Protein AF-A0A511QL26-F1 (afdb_monomer)

Solvent-accessible surface area (backbone atoms only — not comparable to full-atom values): 5490 Å² total; per-residue (Å²): 133,87,79,71,81,74,83,78,81,47,89,89,46,60,77,89,62,32,61,61,54,51,50,50,47,47,50,51,52,50,52,53,38,52,50,56,46,59,78,50,45,66,56,73,47,93,82,37,98,62,53,73,68,51,36,50,47,47,51,54,45,50,48,56,50,68,43,48,79,75,78,42,96,47,71,82,72,58,77,79,78,78,80,73,82,130

Organism: NCBI:txid1219064

pLDDT: mean 86.64, std 16.09, range [31.89, 97.94]

InterPro domains:
  IPR031893 Phage tail assembly chaperone-like domain [PF16778] (28-84)

Foldseek 3Di:
DQPQDDDLPCVPPPPVCSVVSQVVLVVVLVVVLVVVCVVCVLLCDPPRPDDPVLSVLSVVLNVLSVCQVVVDPGSRVGGHDDDDDD

Radius of gyration: 15.7 Å; Cα contacts (8 Å, |Δi|>4): 58; chains: 1; bounding box: 38×18×45 Å

Sequence (86 aa):
MKKVIQSFYYDAVPAQDRDELINEAWLHIRNVRDHLIQMTDFTQMNDAPITREKKLAFASYRQALRDLPQNFTNPNDVVWPEKPTS

Mean predicted aligned error: 5.83 Å

Secondary structure (DSSP, 8-state):
----S-----TTS-HHHHHHHHHHHHHHHHHHHHHHHHHTGGGGSTT-SS-HHHHHHHHHHHHHHHHHHHH-SSGGG--PPPPPP-

Structure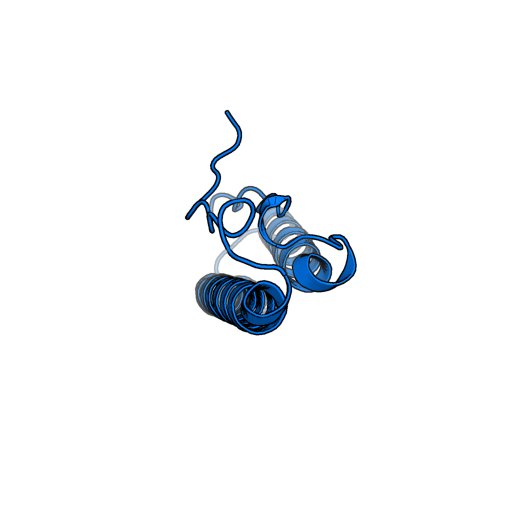 (mmCIF, N/CA/C/O backbone):
data_AF-A0A511QL26-F1
#
_entry.id   AF-A0A511QL26-F1
#
loop_
_atom_site.group_PDB
_atom_site.id
_atom_site.type_symbol
_atom_site.label_atom_id
_atom_site.label_alt_id
_atom_site.label_comp_id
_atom_site.label_asym_id
_atom_site.label_entity_id
_atom_site.label_seq_id
_atom_site.pdbx_PDB_ins_code
_atom_site.Cartn_x
_atom_site.Cartn_y
_atom_site.Cartn_z
_atom_site.occupancy
_atom_site.B_iso_or_equiv
_atom_site.auth_seq_id
_atom_site.auth_comp_id
_atom_site.auth_asym_id
_atom_site.auth_atom_id
_atom_site.pdbx_PDB_model_num
ATOM 1 N N . MET A 1 1 ? -9.331 7.137 -13.690 1.00 31.89 1 MET A N 1
ATOM 2 C CA . MET A 1 1 ? -7.995 7.637 -14.089 1.00 31.89 1 MET A CA 1
ATOM 3 C C . MET A 1 1 ? -6.948 6.850 -13.321 1.00 31.89 1 MET A C 1
ATOM 5 O O . MET A 1 1 ? -7.007 6.856 -12.098 1.00 31.89 1 MET A O 1
ATOM 9 N N . LYS A 1 2 ? -6.044 6.135 -14.002 1.00 32.88 2 LYS A N 1
ATOM 10 C CA . LYS A 1 2 ? -4.916 5.461 -13.341 1.00 32.88 2 LYS A CA 1
ATOM 11 C C . LYS A 1 2 ? -3.942 6.547 -12.866 1.00 32.88 2 LYS A C 1
ATOM 13 O O . LYS A 1 2 ? -3.334 7.213 -13.696 1.00 32.88 2 LYS A O 1
ATOM 18 N N . LYS A 1 3 ? -3.854 6.788 -11.556 1.00 32.41 3 LYS A N 1
ATOM 19 C CA . LYS A 1 3 ? -2.823 7.661 -10.977 1.00 32.41 3 LYS A CA 1
ATOM 20 C C . LYS A 1 3 ? -1.505 6.884 -10.991 1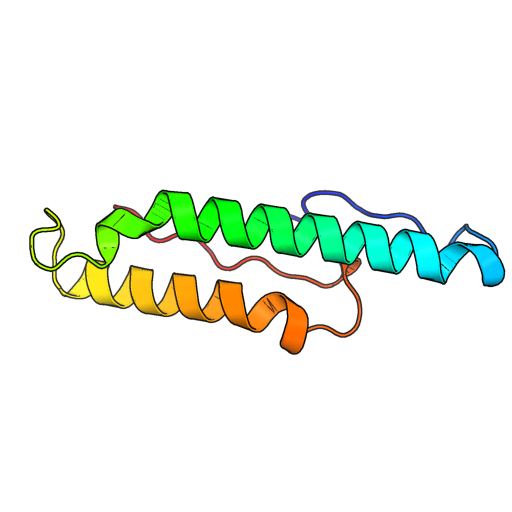.00 32.41 3 LYS A C 1
ATOM 22 O O . LYS A 1 3 ? -1.213 6.166 -10.042 1.00 32.41 3 LYS A O 1
ATOM 27 N N . VAL A 1 4 ? -0.753 6.983 -12.084 1.00 40.84 4 VAL A N 1
ATOM 28 C CA . VAL A 1 4 ? 0.637 6.513 -12.122 1.00 40.84 4 VAL A CA 1
ATOM 29 C C . VAL A 1 4 ? 1.472 7.611 -11.473 1.00 40.84 4 VAL A C 1
ATOM 31 O O . VAL A 1 4 ? 1.637 8.691 -12.035 1.00 40.84 4 VAL A O 1
ATOM 34 N N . ILE A 1 5 ? 1.901 7.378 -10.236 1.00 42.09 5 ILE A N 1
ATOM 35 C CA . ILE A 1 5 ? 2.848 8.255 -9.547 1.00 42.09 5 ILE A CA 1
ATOM 36 C C . ILE A 1 5 ? 4.228 7.843 -10.063 1.00 42.09 5 ILE A C 1
ATOM 38 O O . ILE A 1 5 ? 4.663 6.731 -9.792 1.00 42.09 5 ILE A O 1
ATOM 42 N N . GLN A 1 6 ? 4.854 8.734 -10.837 1.00 51.25 6 GLN A N 1
ATOM 43 C CA . GLN A 1 6 ? 6.162 8.585 -11.488 1.00 51.25 6 GLN A CA 1
ATOM 44 C C . GLN A 1 6 ? 6.231 7.524 -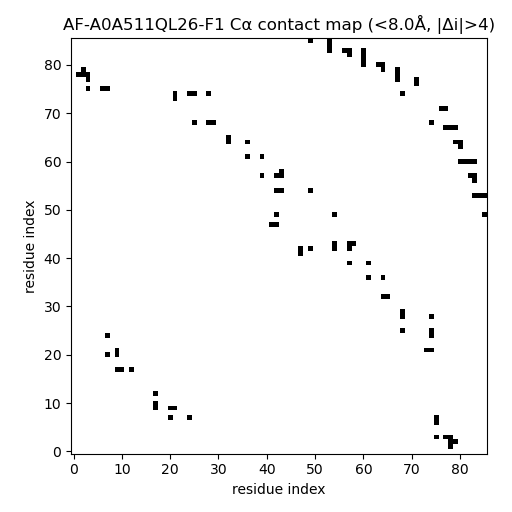12.608 1.00 51.25 6 GLN A C 1
ATOM 46 O O . GLN A 1 6 ? 6.345 6.329 -12.366 1.00 51.25 6 GLN A O 1
ATOM 51 N N . SER A 1 7 ? 6.224 7.972 -13.868 1.00 55.00 7 SER A N 1
ATOM 52 C CA . SER A 1 7 ? 6.581 7.129 -15.015 1.00 55.00 7 SER A CA 1
ATOM 53 C C . SER A 1 7 ? 8.101 6.969 -15.074 1.00 55.00 7 SER A C 1
ATOM 55 O O . SER A 1 7 ? 8.816 7.905 -15.447 1.00 55.00 7 SER A O 1
ATOM 57 N N . PHE A 1 8 ? 8.605 5.797 -14.712 1.00 64.75 8 PHE A N 1
ATOM 58 C CA . PHE A 1 8 ? 10.008 5.469 -14.907 1.00 64.75 8 PHE A CA 1
ATOM 59 C C . PHE A 1 8 ? 10.204 5.109 -16.390 1.00 64.75 8 PHE A C 1
ATOM 61 O O . PHE A 1 8 ? 9.845 4.022 -16.838 1.00 64.75 8 PHE A O 1
ATOM 68 N N . TYR A 1 9 ? 10.689 6.055 -17.197 1.00 62.25 9 TYR A N 1
ATOM 69 C CA . TYR A 1 9 ? 10.898 5.853 -18.637 1.00 62.25 9 TYR A CA 1
ATOM 70 C C . TYR A 1 9 ? 12.219 5.117 -18.903 1.00 62.25 9 TYR A C 1
ATOM 72 O O . TYR A 1 9 ? 13.227 5.745 -19.215 1.00 62.25 9 TYR A O 1
ATOM 80 N N . TYR A 1 10 ? 12.217 3.786 -18.802 1.00 68.19 10 TYR A N 1
ATOM 81 C CA . TYR A 1 10 ? 13.380 2.943 -19.131 1.00 68.19 10 TYR A CA 1
ATOM 82 C C . TYR A 1 10 ? 13.297 2.244 -20.499 1.00 68.19 10 TYR A C 1
ATOM 84 O O . TYR A 1 10 ? 14.294 1.692 -20.954 1.00 68.19 10 TYR A O 1
ATOM 92 N N . ASP A 1 11 ? 12.171 2.307 -21.217 1.00 68.62 11 ASP A N 1
ATOM 93 C CA . ASP A 1 11 ? 12.052 1.680 -22.549 1.00 68.62 11 ASP A CA 1
ATOM 94 C C . ASP A 1 11 ? 12.958 2.333 -23.610 1.00 68.62 11 ASP A C 1
ATOM 96 O O . ASP A 1 11 ? 13.354 1.684 -24.577 1.00 68.62 11 ASP A O 1
ATOM 100 N N . ALA A 1 12 ? 13.320 3.606 -23.407 1.00 71.62 12 ALA A N 1
ATOM 101 C CA . ALA A 1 12 ? 14.245 4.363 -24.255 1.00 71.62 12 ALA A CA 1
ATOM 102 C C . ALA A 1 12 ? 15.728 4.175 -23.870 1.00 71.62 12 ALA A C 1
ATOM 104 O O . ALA A 1 12 ? 16.608 4.736 -24.524 1.00 71.62 12 ALA A O 1
ATOM 105 N N . VAL A 1 13 ? 16.004 3.413 -22.807 1.00 73.94 13 VAL A N 1
ATOM 106 C CA . VAL A 1 13 ? 17.346 3.174 -22.265 1.00 73.94 13 VAL A CA 1
ATOM 107 C C . VAL A 1 13 ? 17.900 1.845 -22.811 1.00 73.94 13 VAL A C 1
ATOM 109 O O . VAL A 1 13 ? 17.146 0.869 -22.914 1.00 73.94 13 VAL A O 1
ATOM 112 N N . PRO A 1 14 ? 19.197 1.767 -23.183 1.00 79.25 14 PRO A N 1
ATOM 113 C CA . PRO A 1 14 ? 19.820 0.520 -23.621 1.00 79.25 14 PRO A CA 1
ATOM 114 C C . PRO A 1 14 ? 19.642 -0.614 -22.608 1.00 79.25 14 PRO A C 1
ATOM 116 O O . PRO A 1 14 ? 19.692 -0.399 -21.402 1.00 79.25 14 PRO A O 1
ATOM 119 N N . ALA A 1 15 ? 19.471 -1.846 -23.101 1.00 76.88 15 ALA A N 1
ATOM 120 C CA . ALA A 1 15 ? 19.111 -2.999 -22.273 1.00 76.88 15 ALA A CA 1
ATOM 121 C C . ALA A 1 15 ? 20.035 -3.231 -21.070 1.00 76.88 15 ALA A C 1
ATOM 123 O O . ALA A 1 15 ? 19.550 -3.595 -20.006 1.00 76.88 15 ALA A O 1
ATOM 124 N N . GLN A 1 16 ? 21.331 -2.978 -21.247 1.00 77.12 16 GLN A N 1
ATOM 125 C CA . GLN A 1 16 ? 22.356 -3.123 -20.214 1.00 77.12 16 GLN A CA 1
ATOM 126 C C . GLN A 1 16 ? 22.168 -2.194 -19.001 1.00 77.12 16 GLN A C 1
ATOM 128 O O . GLN A 1 16 ? 22.594 -2.550 -17.910 1.00 77.12 16 GLN A O 1
ATOM 133 N N . ASP A 1 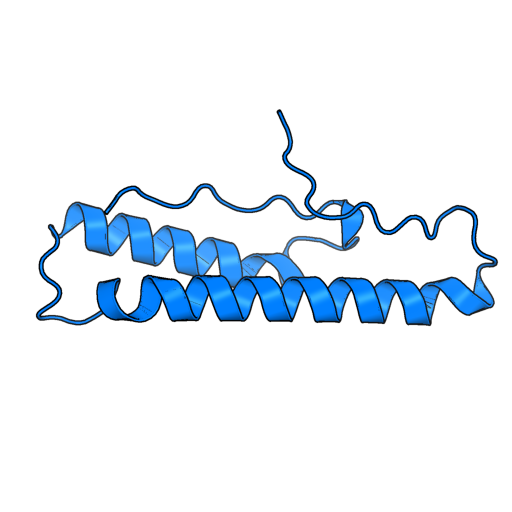17 ? 21.492 -1.054 -19.176 1.00 76.38 17 ASP A N 1
ATOM 134 C CA . ASP A 1 17 ? 21.291 -0.044 -18.130 1.00 76.38 17 ASP A CA 1
ATOM 135 C C . ASP A 1 17 ? 19.861 -0.113 -17.545 1.00 76.38 17 ASP A C 1
ATOM 137 O O . ASP A 1 17 ? 19.520 0.597 -16.599 1.00 76.38 17 ASP A O 1
ATOM 141 N N . ARG A 1 18 ? 18.989 -0.979 -18.092 1.00 84.06 18 ARG A N 1
ATOM 142 C CA . ARG A 1 18 ? 17.588 -1.103 -17.647 1.00 84.06 18 ARG A CA 1
ATOM 143 C C . ARG A 1 18 ? 17.450 -1.802 -16.302 1.00 84.06 18 ARG A C 1
ATOM 145 O O . ARG A 1 18 ? 16.560 -1.438 -15.540 1.00 84.06 18 ARG A O 1
ATOM 152 N N . ASP A 1 19 ? 18.308 -2.771 -16.001 1.00 86.62 19 ASP A N 1
ATOM 153 C CA . ASP A 1 19 ? 18.201 -3.557 -14.767 1.00 86.62 19 ASP A CA 1
ATOM 154 C C . ASP A 1 19 ? 18.394 -2.682 -13.519 1.00 86.62 19 ASP A C 1
ATOM 156 O O . ASP A 1 19 ? 17.654 -2.817 -12.542 1.00 86.62 19 ASP A O 1
ATOM 160 N N . GLU A 1 20 ? 19.338 -1.738 -13.561 1.00 85.56 20 GLU A N 1
ATOM 161 C CA . GLU A 1 20 ? 19.561 -0.777 -12.475 1.00 85.56 20 GLU A CA 1
ATOM 162 C C . GLU A 1 20 ? 18.345 0.138 -12.284 1.00 85.56 20 GLU A C 1
ATOM 164 O O . GLU A 1 20 ? 17.823 0.247 -11.174 1.00 85.56 20 GLU A O 1
ATOM 169 N N . LEU A 1 21 ? 17.797 0.684 -13.373 1.00 85.50 21 LEU A N 1
ATOM 170 C CA . LEU A 1 21 ? 16.596 1.526 -13.329 1.00 85.50 21 LEU A CA 1
ATOM 171 C C . LEU A 1 21 ? 15.355 0.773 -12.827 1.00 85.50 21 LEU A C 1
ATOM 173 O O . LEU A 1 21 ? 14.546 1.326 -12.080 1.00 85.50 21 LEU A O 1
ATOM 177 N N . ILE A 1 22 ? 15.195 -0.496 -13.210 1.00 88.44 22 ILE A N 1
ATOM 178 C CA . ILE A 1 22 ? 14.114 -1.358 -12.716 1.00 88.44 22 ILE A CA 1
ATOM 179 C C . ILE A 1 22 ? 14.274 -1.583 -11.208 1.00 88.44 22 ILE A C 1
ATOM 181 O O . ILE A 1 22 ? 13.295 -1.495 -10.461 1.00 88.44 22 ILE A O 1
ATOM 185 N N . ASN A 1 23 ? 15.499 -1.828 -10.738 1.00 90.00 23 ASN A N 1
ATOM 186 C CA . ASN A 1 23 ? 15.786 -1.986 -9.314 1.00 90.00 23 ASN A CA 1
ATOM 187 C C . ASN A 1 23 ? 15.497 -0.703 -8.522 1.00 90.00 23 ASN A C 1
ATOM 189 O O . ASN A 1 23 ? 14.881 -0.775 -7.454 1.00 90.00 23 ASN A O 1
ATOM 193 N N . GLU A 1 24 ? 15.870 0.466 -9.047 1.00 89.94 24 GLU A N 1
ATOM 194 C CA . GLU A 1 24 ? 15.549 1.769 -8.454 1.00 89.94 24 GLU A CA 1
ATOM 195 C C . GLU A 1 24 ? 14.040 2.026 -8.393 1.00 89.94 24 GLU A C 1
ATOM 197 O O . GLU A 1 24 ? 13.520 2.446 -7.354 1.00 89.94 24 GLU A O 1
ATOM 202 N N . ALA A 1 25 ? 13.307 1.708 -9.461 1.00 90.81 25 ALA A N 1
ATOM 203 C CA . ALA A 1 25 ? 11.853 1.827 -9.484 1.00 90.81 25 ALA A CA 1
ATOM 204 C C . ALA A 1 25 ? 11.201 0.929 -8.417 1.00 90.81 25 ALA A C 1
ATOM 206 O O . ALA A 1 25 ? 10.329 1.369 -7.661 1.00 90.81 25 ALA A O 1
ATOM 207 N N . TRP A 1 26 ? 11.677 -0.311 -8.265 1.00 93.19 26 TRP A N 1
ATOM 208 C CA . TRP A 1 26 ? 11.215 -1.205 -7.203 1.00 93.19 26 TRP A CA 1
ATOM 209 C C . TRP A 1 26 ? 11.593 -0.738 -5.797 1.00 93.19 26 TRP A C 1
ATOM 211 O O . TRP A 1 26 ? 10.829 -0.948 -4.849 1.00 93.19 26 TRP A O 1
ATOM 221 N N . LEU A 1 27 ? 12.764 -0.124 -5.621 1.00 93.44 27 LEU A N 1
ATOM 222 C CA . LEU A 1 27 ? 13.145 0.514 -4.359 1.00 93.44 27 LEU A CA 1
ATOM 223 C C . LEU A 1 27 ? 12.182 1.656 -4.023 1.00 93.44 27 LEU A C 1
ATOM 225 O O . LEU A 1 27 ? 11.668 1.709 -2.906 1.00 93.44 27 LEU A O 1
ATOM 229 N N . HIS A 1 28 ? 11.865 2.512 -4.996 1.00 92.19 28 HIS A N 1
ATOM 230 C CA . HIS A 1 28 ? 10.908 3.598 -4.811 1.00 92.19 28 HIS A CA 1
ATOM 231 C C . HIS A 1 28 ? 9.522 3.082 -4.401 1.00 92.19 28 HIS A C 1
ATOM 233 O O . HIS A 1 28 ? 8.957 3.550 -3.412 1.00 92.19 28 HIS A O 1
ATOM 239 N N . ILE A 1 29 ? 8.996 2.068 -5.094 1.00 94.06 29 ILE A N 1
ATOM 240 C CA . ILE A 1 29 ? 7.691 1.468 -4.773 1.00 94.06 29 ILE A CA 1
ATOM 241 C C . ILE A 1 29 ? 7.680 0.895 -3.353 1.00 94.06 29 ILE A C 1
ATOM 243 O O . ILE A 1 29 ? 6.726 1.116 -2.607 1.00 94.06 29 ILE A O 1
ATOM 247 N N . ARG A 1 30 ? 8.746 0.206 -2.930 1.00 96.00 30 ARG A N 1
ATOM 248 C CA . ARG A 1 30 ? 8.855 -0.300 -1.552 1.00 96.00 30 ARG A CA 1
ATOM 249 C C . ARG A 1 30 ? 8.869 0.830 -0.522 1.00 96.00 30 ARG A C 1
ATOM 251 O O . ARG A 1 30 ? 8.154 0.729 0.471 1.00 96.00 30 ARG A O 1
ATOM 258 N N . ASN A 1 31 ? 9.575 1.926 -0.790 1.00 95.88 31 ASN A N 1
ATOM 259 C CA . ASN A 1 31 ? 9.597 3.092 0.097 1.00 95.88 31 ASN A CA 1
ATOM 260 C C . ASN A 1 31 ? 8.212 3.743 0.232 1.00 95.88 31 ASN A C 1
ATOM 262 O O . ASN A 1 31 ? 7.777 4.054 1.341 1.00 95.88 31 ASN A O 1
ATOM 266 N N . VAL A 1 32 ? 7.485 3.911 -0.879 1.00 95.69 32 VAL A N 1
ATOM 267 C CA . VAL A 1 32 ? 6.115 4.453 -0.857 1.00 95.69 32 VAL A CA 1
ATOM 268 C C . VAL A 1 32 ? 5.172 3.514 -0.103 1.00 95.69 32 VAL A C 1
ATOM 270 O O . VAL A 1 32 ? 4.401 3.969 0.742 1.00 95.69 32 VAL A O 1
ATOM 273 N N . ARG A 1 33 ? 5.260 2.200 -0.343 1.00 96.88 33 ARG A N 1
ATOM 274 C CA . ARG A 1 33 ? 4.501 1.185 0.403 1.00 96.88 33 ARG A CA 1
ATOM 275 C C . ARG A 1 33 ? 4.745 1.317 1.904 1.00 96.88 33 ARG A C 1
ATOM 277 O O . ARG A 1 33 ? 3.783 1.373 2.669 1.00 96.88 33 ARG A O 1
ATOM 284 N N . ASP A 1 34 ? 6.005 1.377 2.318 1.00 97.69 34 ASP A N 1
ATOM 285 C CA . ASP A 1 34 ? 6.383 1.427 3.731 1.00 97.69 34 ASP A CA 1
ATOM 286 C C . ASP A 1 34 ? 5.884 2.716 4.391 1.00 97.69 34 ASP A C 1
ATOM 288 O O . ASP A 1 34 ? 5.314 2.666 5.483 1.00 97.69 34 ASP A O 1
ATOM 292 N N . HIS A 1 35 ? 5.966 3.847 3.686 1.00 97.38 35 HIS A N 1
ATOM 293 C CA . HIS A 1 35 ? 5.377 5.107 4.131 1.00 97.38 35 HIS A CA 1
ATOM 294 C C . HIS A 1 35 ? 3.852 5.011 4.312 1.00 97.38 35 HIS A C 1
ATOM 296 O O . HIS A 1 35 ? 3.322 5.400 5.351 1.00 97.38 35 HIS A O 1
ATOM 302 N N . LEU A 1 36 ? 3.119 4.450 3.344 1.00 96.81 36 LEU A N 1
ATOM 303 C CA . LEU A 1 36 ? 1.658 4.309 3.432 1.00 96.81 36 LEU A CA 1
ATOM 304 C C . LEU A 1 36 ? 1.220 3.356 4.557 1.00 96.81 36 LEU A C 1
ATOM 306 O O . LEU A 1 36 ? 0.214 3.608 5.230 1.00 96.81 36 LEU A O 1
ATOM 310 N N . ILE A 1 37 ? 1.976 2.278 4.779 1.00 97.38 37 ILE A N 1
ATOM 311 C CA . ILE A 1 37 ? 1.7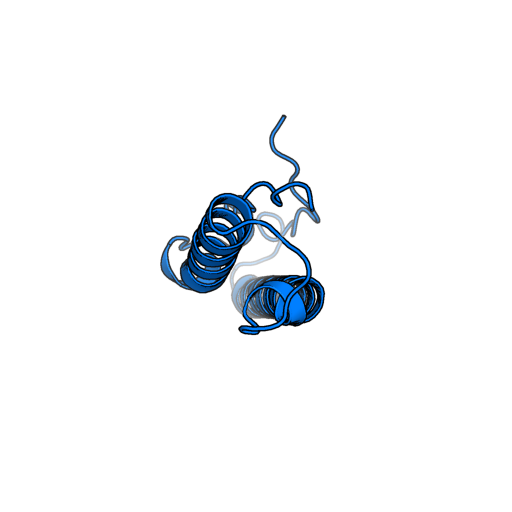81 1.347 5.896 1.00 97.38 37 ILE A CA 1
ATOM 312 C C . ILE A 1 37 ? 2.021 2.065 7.230 1.00 97.38 37 ILE A C 1
ATOM 314 O O . ILE A 1 37 ? 1.189 1.944 8.126 1.00 97.38 37 ILE A O 1
ATOM 318 N N . GLN A 1 38 ? 3.102 2.842 7.350 1.00 97.69 38 GLN A N 1
ATOM 319 C CA . GLN A 1 38 ? 3.417 3.622 8.551 1.00 97.69 38 GLN A CA 1
ATOM 320 C C . GLN A 1 38 ? 2.326 4.659 8.855 1.00 97.69 38 GLN A C 1
ATOM 322 O O . GLN A 1 38 ? 1.827 4.733 9.975 1.00 97.69 38 GLN A O 1
ATOM 327 N N . MET A 1 39 ? 1.881 5.409 7.844 1.00 96.69 39 MET A N 1
ATOM 328 C CA . MET A 1 39 ? 0.834 6.430 7.980 1.00 96.69 39 MET A CA 1
ATOM 329 C C . MET A 1 39 ? -0.533 5.872 8.390 1.00 96.69 39 MET A C 1
ATOM 331 O O . MET A 1 39 ? -1.417 6.628 8.795 1.00 96.69 39 MET A O 1
ATOM 335 N N . THR A 1 40 ? -0.740 4.566 8.240 1.00 97.00 40 THR A N 1
ATOM 336 C CA . THR A 1 40 ? -1.977 3.880 8.627 1.00 97.00 40 THR A CA 1
ATOM 337 C C . THR A 1 40 ? -1.758 2.922 9.791 1.00 97.00 40 THR A C 1
ATOM 339 O O . THR A 1 40 ? -2.646 2.125 10.094 1.00 97.00 40 THR A O 1
ATOM 342 N N . ASP A 1 41 ? -0.614 2.995 10.479 1.00 96.69 41 ASP A N 1
ATOM 343 C CA . ASP A 1 41 ? -0.271 1.996 11.485 1.00 96.69 41 ASP A CA 1
ATOM 344 C C . ASP A 1 41 ? -1.209 2.014 12.693 1.00 96.69 41 ASP A C 1
ATOM 346 O O . ASP A 1 41 ? -1.761 0.977 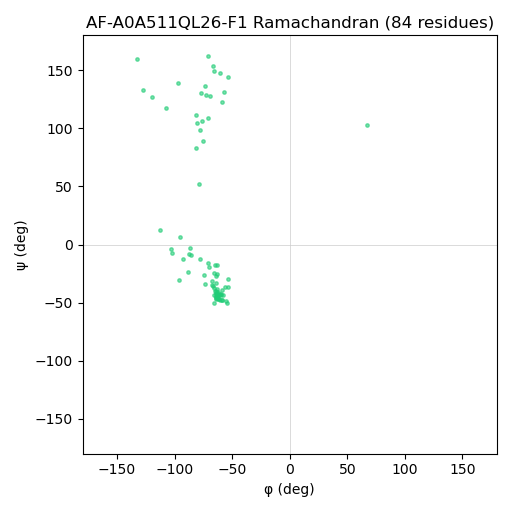13.068 1.00 96.69 41 ASP A O 1
ATOM 350 N N . PHE A 1 42 ? -1.523 3.221 13.173 1.00 95.62 42 PHE A N 1
ATOM 351 C CA . PHE A 1 42 ? -2.441 3.459 14.287 1.00 95.62 42 PHE A CA 1
ATOM 352 C C . PHE A 1 42 ? -3.816 2.795 14.099 1.00 95.62 42 PHE A C 1
ATOM 354 O O . PHE A 1 42 ? -4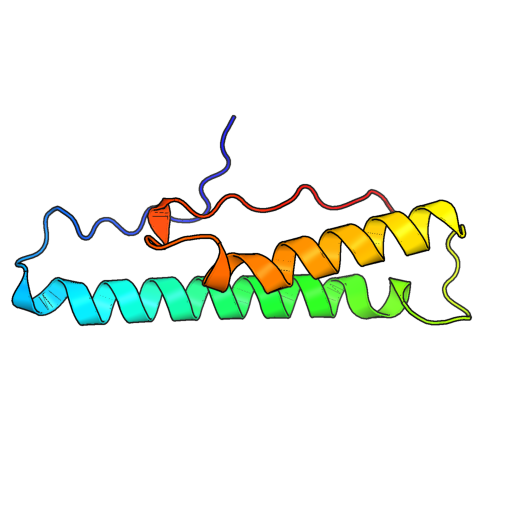.438 2.385 15.071 1.00 95.62 42 PHE A O 1
ATOM 361 N N . THR A 1 43 ? -4.287 2.628 12.855 1.00 96.25 43 THR A N 1
ATOM 362 C CA . THR A 1 43 ? -5.603 2.027 12.556 1.00 96.25 43 THR A CA 1
ATOM 363 C C . THR A 1 43 ? -5.704 0.559 12.976 1.00 96.25 43 THR A C 1
ATOM 365 O O . THR A 1 43 ? -6.803 0.019 13.073 1.00 96.25 43 THR A O 1
ATOM 368 N N . GLN A 1 44 ? -4.569 -0.110 13.205 1.00 95.56 44 GLN A N 1
ATOM 369 C CA . GLN A 1 44 ? -4.526 -1.524 13.575 1.00 95.56 44 GLN A CA 1
ATOM 370 C C . GLN A 1 44 ? -4.509 -1.749 15.090 1.00 95.56 44 GLN A C 1
ATOM 372 O O . GLN A 1 44 ? -4.762 -2.871 15.540 1.00 95.56 44 GLN A O 1
ATOM 377 N N . MET A 1 45 ? -4.286 -0.700 15.884 1.00 94.69 45 MET A N 1
ATOM 378 C CA . MET A 1 45 ? -4.295 -0.790 17.343 1.00 94.69 45 MET A CA 1
ATOM 379 C C . MET A 1 45 ? -5.706 -1.111 17.865 1.00 94.69 45 MET A C 1
ATOM 381 O O . MET A 1 45 ? -6.715 -0.897 17.184 1.00 94.69 45 MET A O 1
ATOM 385 N N . ASN A 1 46 ? -5.804 -1.735 19.040 1.00 92.44 46 ASN A N 1
ATOM 386 C CA . ASN A 1 46 ? -7.099 -2.139 19.611 1.00 92.44 46 ASN A CA 1
ATOM 387 C C . ASN A 1 46 ? -7.895 -0.958 20.176 1.00 92.44 46 ASN A C 1
ATOM 389 O O . ASN A 1 46 ? -9.118 -1.016 20.206 1.00 92.44 46 ASN A O 1
ATOM 393 N N . ASP A 1 47 ? -7.198 0.097 20.577 1.00 94.50 47 ASP A N 1
ATOM 394 C CA . ASP A 1 47 ? -7.700 1.360 21.114 1.00 94.50 47 ASP A CA 1
ATOM 395 C C . ASP A 1 47 ? -7.850 2.457 20.045 1.00 94.50 47 ASP A C 1
ATOM 397 O O . ASP A 1 47 ? -8.173 3.600 20.367 1.00 94.50 47 ASP A O 1
ATOM 401 N N . ALA A 1 48 ? -7.640 2.126 18.766 1.00 94.06 48 ALA A N 1
ATOM 402 C CA . ALA A 1 48 ? -7.800 3.072 17.671 1.00 94.06 48 ALA A CA 1
ATOM 403 C C . ALA A 1 48 ? -9.230 3.657 17.665 1.00 94.06 48 ALA A C 1
ATOM 405 O O . ALA A 1 48 ? -10.195 2.886 17.689 1.00 94.06 48 ALA A O 1
ATOM 406 N N . PRO A 1 49 ? -9.405 4.990 17.573 1.00 94.12 49 PRO A N 1
ATOM 407 C CA . PRO A 1 49 ? -10.715 5.642 17.638 1.00 94.12 49 PRO A CA 1
ATOM 408 C C . PRO A 1 49 ? -11.478 5.543 16.302 1.00 94.12 49 PRO A C 1
ATOM 410 O O . PRO A 1 49 ? -11.911 6.545 15.737 1.00 94.12 49 PRO A O 1
ATOM 413 N N . ILE A 1 50 ? -11.616 4.331 15.760 1.00 94.94 50 ILE A N 1
ATOM 414 C CA . ILE A 1 50 ? -12.302 4.033 14.498 1.00 94.94 50 ILE A CA 1
ATOM 415 C C . ILE A 1 50 ? -13.256 2.851 14.672 1.00 94.94 50 ILE A C 1
ATOM 417 O O . ILE A 1 50 ? -13.115 2.038 15.584 1.00 94.94 50 ILE A O 1
ATOM 421 N N . THR A 1 51 ? -14.235 2.730 13.776 1.00 95.38 51 THR A N 1
ATOM 422 C CA . THR A 1 51 ? -15.175 1.604 13.816 1.00 95.38 51 THR A CA 1
ATOM 423 C C . THR A 1 51 ? -14.500 0.294 13.404 1.00 95.38 51 THR A C 1
ATOM 425 O O . THR A 1 51 ? -13.448 0.280 12.753 1.00 95.38 51 THR A O 1
ATOM 428 N N . ARG A 1 52 ? -15.132 -0.836 13.738 1.00 93.44 52 ARG A N 1
ATOM 429 C CA . ARG A 1 52 ? -14.653 -2.168 13.341 1.00 93.44 52 ARG A CA 1
ATOM 430 C C . ARG A 1 52 ? -14.565 -2.309 11.821 1.00 93.44 52 ARG A C 1
ATOM 432 O O . ARG A 1 52 ? -13.608 -2.885 11.312 1.00 93.44 52 ARG A O 1
ATOM 439 N N . GLU A 1 53 ? -15.536 -1.759 11.103 1.00 94.81 53 GLU A N 1
ATOM 440 C CA . GLU A 1 53 ? -1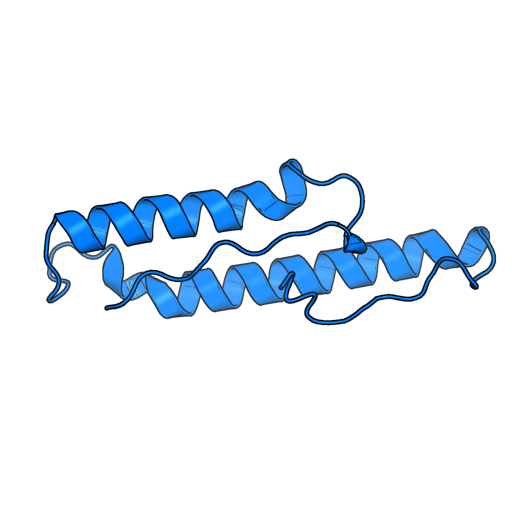5.605 -1.775 9.641 1.00 94.81 53 GLU A CA 1
ATOM 441 C C . GLU A 1 53 ? -14.423 -1.008 9.043 1.00 94.81 53 GLU A C 1
ATOM 443 O O . GLU A 1 53 ? -13.763 -1.504 8.132 1.00 94.81 53 GLU A O 1
ATOM 448 N N . LYS A 1 54 ? -14.086 0.159 9.611 1.00 95.50 54 LYS A N 1
ATOM 449 C CA . LYS A 1 54 ? -12.905 0.932 9.204 1.00 95.50 54 LYS A CA 1
ATOM 450 C C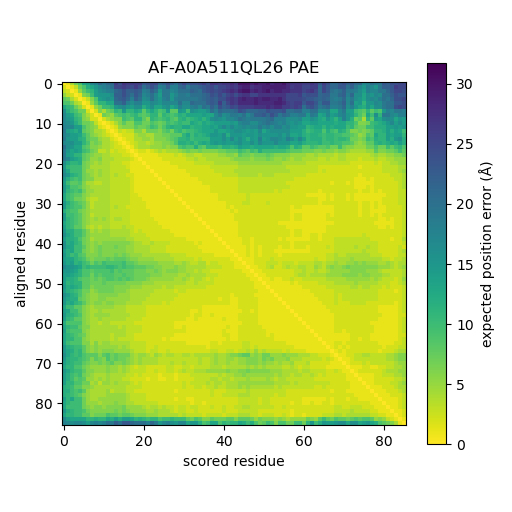 . LYS A 1 54 ? -11.609 0.180 9.493 1.00 95.50 54 LYS A C 1
ATOM 452 O O . LYS A 1 54 ? -10.735 0.137 8.631 1.00 95.50 54 LYS A O 1
ATOM 457 N N . LYS A 1 55 ? -11.492 -0.473 10.655 1.00 95.69 55 LYS A N 1
ATOM 458 C CA . LYS A 1 55 ? -10.324 -1.307 10.984 1.00 95.69 55 LYS A CA 1
ATOM 459 C C . LYS A 1 55 ? -10.123 -2.431 9.961 1.00 95.69 55 LYS A C 1
ATOM 461 O O . LYS A 1 55 ? -9.001 -2.630 9.497 1.00 95.69 55 LYS A O 1
ATOM 466 N N . LEU A 1 56 ? -11.202 -3.106 9.554 1.00 95.75 56 LEU A N 1
ATOM 467 C CA . LEU A 1 56 ? -11.172 -4.121 8.494 1.00 95.75 56 LEU A CA 1
ATOM 468 C C . LEU A 1 56 ? -10.777 -3.525 7.135 1.00 95.75 56 LEU A C 1
ATOM 470 O O . LEU A 1 56 ? -9.902 -4.074 6.471 1.00 95.75 56 LEU A O 1
ATOM 474 N N . ALA A 1 57 ? -11.347 -2.379 6.749 1.00 97.31 57 ALA A N 1
ATOM 475 C CA . ALA A 1 57 ? -11.001 -1.707 5.496 1.00 97.31 57 ALA A CA 1
ATOM 476 C C . ALA A 1 57 ? -9.511 -1.325 5.436 1.00 97.31 57 ALA A C 1
ATOM 478 O O . ALA A 1 57 ? -8.846 -1.569 4.427 1.00 97.31 57 ALA A O 1
ATOM 479 N N . PHE A 1 58 ? -8.952 -0.791 6.528 1.00 97.62 58 PHE A N 1
ATOM 480 C CA . PHE A 1 58 ? -7.520 -0.497 6.615 1.00 97.62 58 PHE A CA 1
ATOM 481 C C . PHE A 1 58 ? -6.652 -1.760 6.630 1.00 97.62 58 PHE A C 1
ATOM 483 O O . PHE A 1 58 ? -5.570 -1.745 6.045 1.00 97.62 58 PHE A O 1
ATOM 490 N N . ALA A 1 59 ? -7.112 -2.856 7.239 1.00 97.31 59 ALA A N 1
ATOM 491 C CA . ALA A 1 59 ? -6.404 -4.133 7.187 1.00 97.31 59 ALA A CA 1
ATOM 492 C C . ALA A 1 59 ? -6.310 -4.659 5.743 1.00 97.31 59 ALA A C 1
ATOM 494 O O . ALA A 1 59 ? -5.215 -4.991 5.285 1.00 97.31 59 ALA A O 1
ATOM 495 N N . SER A 1 60 ? -7.420 -4.646 4.995 1.00 97.75 60 SER A N 1
ATOM 496 C CA . SER A 1 60 ? -7.450 -5.016 3.573 1.00 97.75 60 SER A CA 1
ATOM 497 C C . SER A 1 60 ? -6.578 -4.096 2.716 1.00 97.75 60 SER A C 1
ATOM 499 O O . SER A 1 60 ? -5.804 -4.579 1.893 1.00 97.75 60 SER A O 1
ATOM 501 N N . TYR A 1 61 ? -6.635 -2.782 2.946 1.00 97.94 61 TYR A N 1
ATOM 502 C CA . TYR A 1 61 ? -5.772 -1.809 2.270 1.00 97.94 61 TYR A CA 1
ATOM 503 C C . TYR A 1 61 ? -4.282 -2.089 2.519 1.00 97.94 61 TYR A C 1
ATOM 505 O O . TYR A 1 61 ? -3.495 -2.150 1.575 1.00 97.94 61 TYR A O 1
ATOM 513 N N . ARG A 1 62 ? -3.882 -2.322 3.778 1.00 97.88 62 ARG A N 1
ATOM 514 C CA . ARG A 1 62 ? -2.488 -2.648 4.127 1.00 97.88 62 ARG A CA 1
ATOM 515 C C . ARG A 1 62 ? -2.042 -3.978 3.526 1.00 97.88 62 ARG A C 1
ATOM 517 O O . ARG A 1 62 ? -0.870 -4.097 3.182 1.00 97.88 62 ARG A O 1
ATOM 524 N N . GLN A 1 63 ? -2.936 -4.958 3.394 1.00 97.69 63 GLN A N 1
ATOM 525 C CA . GLN A 1 63 ? -2.616 -6.205 2.701 1.00 97.69 63 GLN A CA 1
ATOM 526 C C . GLN A 1 63 ? -2.363 -5.953 1.212 1.00 97.69 63 GLN A C 1
ATOM 528 O O . GLN A 1 63 ? -1.286 -6.280 0.726 1.00 97.69 63 GLN A O 1
ATOM 533 N N . ALA A 1 64 ? -3.271 -5.244 0.538 1.00 97.19 64 ALA A N 1
ATOM 534 C CA . ALA A 1 64 ? -3.114 -4.898 -0.873 1.00 97.19 64 ALA A CA 1
ATOM 535 C C . ALA A 1 64 ? -1.805 -4.136 -1.155 1.00 97.19 64 ALA A C 1
ATOM 537 O O . ALA A 1 64 ? -1.164 -4.378 -2.172 1.00 97.19 64 ALA A O 1
ATOM 538 N N . LEU A 1 65 ? -1.364 -3.263 -0.237 1.00 97.00 65 LEU A N 1
ATOM 539 C CA . LEU A 1 65 ? -0.058 -2.597 -0.322 1.00 97.00 65 LEU A CA 1
ATOM 540 C C . LEU A 1 65 ? 1.128 -3.574 -0.248 1.00 97.00 65 LEU A C 1
ATOM 542 O O . LEU A 1 65 ? 2.110 -3.403 -0.971 1.00 97.00 65 LEU A O 1
ATOM 546 N N . ARG A 1 66 ? 1.076 -4.576 0.640 1.00 96.62 66 ARG A N 1
ATOM 547 C CA . ARG A 1 66 ? 2.152 -5.576 0.785 1.00 96.62 66 ARG A CA 1
ATOM 548 C C . ARG A 1 66 ? 2.270 -6.474 -0.435 1.00 96.62 66 ARG A C 1
ATOM 550 O O . ARG A 1 66 ? 3.386 -6.861 -0.770 1.00 96.62 66 ARG A O 1
ATOM 557 N N . ASP A 1 67 ? 1.153 -6.723 -1.105 1.00 95.94 67 ASP A N 1
ATOM 558 C CA . ASP A 1 67 ? 1.100 -7.600 -2.267 1.00 95.94 67 ASP A CA 1
ATOM 559 C C . ASP A 1 67 ? 1.624 -6.916 -3.549 1.00 95.94 67 ASP A C 1
ATOM 561 O O . ASP A 1 67 ? 1.918 -7.599 -4.528 1.00 95.94 67 ASP A O 1
ATOM 565 N N . LEU A 1 68 ? 1.816 -5.584 -3.564 1.00 92.38 68 LEU A N 1
ATOM 566 C CA . LEU A 1 68 ? 2.258 -4.848 -4.763 1.00 92.38 68 LEU A CA 1
ATOM 567 C C . LEU A 1 68 ? 3.577 -5.371 -5.368 1.00 92.38 68 LEU A C 1
ATOM 569 O O . LEU A 1 68 ? 3.610 -5.612 -6.567 1.00 92.38 68 LEU A O 1
ATOM 573 N N . PRO A 1 69 ? 4.674 -5.608 -4.626 1.00 87.62 69 PRO A N 1
ATOM 574 C CA . PRO A 1 69 ? 5.901 -6.099 -5.258 1.00 87.62 69 PRO A CA 1
ATOM 575 C C . PRO A 1 69 ? 5.812 -7.551 -5.748 1.00 87.62 69 PRO A C 1
ATOM 577 O O . PRO A 1 69 ? 6.670 -7.983 -6.505 1.00 87.62 69 PRO A O 1
ATOM 580 N N . GLN A 1 70 ? 4.817 -8.319 -5.289 1.00 89.81 70 GLN A N 1
ATOM 581 C CA . GLN A 1 70 ? 4.643 -9.730 -5.655 1.00 89.81 70 GLN A CA 1
ATOM 582 C C . GLN A 1 70 ? 3.651 -9.918 -6.808 1.00 89.81 70 GLN A C 1
ATOM 584 O O . GLN A 1 70 ? 3.800 -10.843 -7.601 1.00 89.81 70 GLN A O 1
ATOM 589 N N . ASN A 1 71 ? 2.661 -9.031 -6.922 1.00 92.62 71 ASN A N 1
ATOM 590 C CA . ASN A 1 71 ? 1.594 -9.128 -7.919 1.00 92.62 71 ASN A CA 1
ATOM 591 C C . ASN A 1 71 ? 1.952 -8.507 -9.275 1.00 92.62 71 ASN A C 1
ATOM 593 O O . ASN A 1 71 ? 1.186 -8.647 -10.227 1.00 92.62 71 ASN A O 1
ATOM 597 N N . PHE A 1 72 ? 3.080 -7.804 -9.371 1.00 92.50 72 PHE A N 1
ATOM 598 C CA . PHE A 1 72 ? 3.481 -7.082 -10.573 1.00 92.50 72 PHE A CA 1
ATOM 599 C C . PHE A 1 72 ? 4.898 -7.484 -10.985 1.00 92.50 72 PHE A C 1
ATOM 601 O O . PHE A 1 72 ? 5.812 -7.510 -10.168 1.00 92.50 72 PHE A O 1
ATOM 608 N N . THR A 1 73 ? 5.087 -7.781 -12.270 1.00 90.25 73 THR A N 1
ATOM 609 C CA . THR A 1 73 ? 6.407 -8.104 -12.841 1.00 90.25 73 THR A CA 1
ATOM 610 C C . THR A 1 73 ? 7.148 -6.852 -13.313 1.00 90.25 73 THR A C 1
ATOM 612 O O . THR A 1 73 ? 8.374 -6.842 -13.365 1.00 90.25 73 THR A O 1
ATOM 615 N N . ASN A 1 74 ? 6.412 -5.780 -13.618 1.00 89.00 74 ASN A N 1
ATOM 616 C CA . ASN A 1 74 ? 6.948 -4.504 -14.073 1.00 89.00 74 ASN A CA 1
ATOM 617 C C . ASN A 1 74 ? 6.551 -3.383 -13.090 1.00 89.00 74 ASN A C 1
ATOM 619 O O . ASN A 1 74 ? 5.358 -3.229 -12.807 1.00 89.00 74 ASN A O 1
ATOM 623 N N . PRO A 1 75 ? 7.509 -2.583 -12.583 1.00 90.38 75 PRO A N 1
ATOM 624 C CA . PRO A 1 75 ? 7.199 -1.514 -11.642 1.00 90.38 75 PRO A CA 1
ATOM 625 C C . PRO A 1 75 ? 6.306 -0.405 -12.233 1.00 90.38 75 PRO A C 1
ATOM 627 O O . PRO A 1 75 ? 5.539 0.202 -11.488 1.00 90.38 75 PRO A O 1
ATOM 630 N N . ASN A 1 76 ? 6.326 -0.171 -13.552 1.00 87.75 76 ASN A N 1
ATOM 631 C CA . ASN A 1 76 ? 5.440 0.806 -14.210 1.00 87.75 76 ASN A CA 1
ATOM 632 C C . ASN A 1 76 ? 3.962 0.382 -14.242 1.00 87.75 76 ASN A C 1
ATOM 634 O O . ASN A 1 76 ? 3.085 1.231 -14.413 1.00 87.75 76 ASN A O 1
ATOM 638 N N . ASP A 1 77 ? 3.679 -0.910 -14.067 1.00 90.75 77 ASP A N 1
ATOM 639 C CA . ASP A 1 77 ? 2.313 -1.436 -14.082 1.00 90.75 77 ASP A CA 1
ATOM 640 C C . ASP A 1 77 ? 1.641 -1.374 -12.706 1.00 90.75 77 ASP A C 1
ATOM 642 O O . ASP A 1 77 ? 0.437 -1.624 -12.606 1.00 90.75 77 ASP A O 1
ATOM 646 N N . VAL A 1 78 ? 2.387 -1.029 -11.647 1.00 92.44 78 VAL A N 1
ATOM 647 C CA . VAL A 1 78 ? 1.879 -1.013 -10.271 1.00 92.44 78 VAL A CA 1
ATOM 648 C C . VAL A 1 78 ? 0.693 -0.063 -10.134 1.00 92.44 78 VAL A C 1
ATOM 650 O O . VAL A 1 78 ? 0.774 1.145 -10.367 1.00 92.44 78 VAL A O 1
ATOM 653 N N . VAL A 1 79 ? -0.428 -0.627 -9.685 1.00 92.75 79 VAL A N 1
ATOM 654 C CA . VAL A 1 79 ? -1.648 0.113 -9.366 1.00 92.75 79 VAL A CA 1
ATOM 655 C C . VAL A 1 79 ? -1.817 0.166 -7.854 1.00 92.75 79 VAL A C 1
ATOM 657 O O . VAL A 1 79 ? -1.999 -0.860 -7.202 1.00 92.75 79 VAL A O 1
ATOM 660 N N . TRP A 1 80 ? -1.785 1.375 -7.296 1.00 94.56 80 TRP A N 1
ATOM 661 C CA . TRP A 1 80 ? -1.951 1.593 -5.861 1.00 94.56 80 TRP A CA 1
ATOM 662 C C . TRP A 1 80 ? -3.410 1.394 -5.422 1.00 94.56 80 TRP A C 1
ATOM 664 O O . TRP A 1 80 ? -4.313 1.911 -6.090 1.00 94.56 80 TRP A O 1
ATOM 674 N N . PRO A 1 81 ? -3.664 0.695 -4.297 1.00 95.88 81 PRO A N 1
ATOM 675 C CA . PRO A 1 81 ? -5.006 0.581 -3.745 1.00 95.88 81 PRO A CA 1
ATOM 676 C C . PRO A 1 81 ? -5.512 1.947 -3.268 1.00 95.88 81 PRO A C 1
ATOM 678 O O . PRO A 1 81 ? -4.739 2.802 -2.828 1.00 95.88 81 PRO A O 1
ATOM 681 N N . GLU A 1 82 ? -6.825 2.154 -3.330 1.00 94.88 82 GLU A N 1
ATOM 682 C CA . GLU A 1 82 ? -7.439 3.373 -2.813 1.00 94.88 82 GLU A CA 1
ATOM 683 C C . GLU A 1 82 ? -7.425 3.365 -1.280 1.00 94.88 82 GLU A C 1
ATOM 685 O O . GLU A 1 82 ? -7.827 2.391 -0.639 1.00 94.88 82 GLU A O 1
ATOM 690 N N . LYS A 1 83 ? -6.928 4.453 -0.682 1.00 94.25 83 LYS A N 1
ATOM 691 C CA . LYS A 1 83 ? -6.853 4.591 0.772 1.00 94.25 83 LYS A CA 1
ATOM 692 C C . LYS A 1 83 ? -8.268 4.741 1.356 1.00 94.25 83 LYS A C 1
ATOM 694 O O . LYS A 1 83 ? -8.979 5.655 0.939 1.00 94.25 83 LYS A O 1
ATOM 699 N N . PRO A 1 84 ? -8.655 3.935 2.365 1.00 93.62 84 PRO A N 1
ATOM 700 C CA . PRO A 1 84 ? -9.916 4.122 3.072 1.00 93.62 84 PRO A CA 1
ATOM 701 C C . PRO A 1 84 ? -9.985 5.489 3.758 1.00 93.62 84 PRO A C 1
ATOM 703 O O . PRO A 1 84 ? -8.977 6.012 4.246 1.00 93.62 84 PRO A O 1
ATOM 706 N N . THR A 1 85 ? -11.184 6.058 3.845 1.00 87.06 85 THR A N 1
ATOM 707 C CA . THR A 1 85 ? -11.423 7.273 4.624 1.00 87.06 85 THR A CA 1
ATOM 708 C C . THR A 1 85 ? -11.493 6.942 6.114 1.00 87.06 85 THR A C 1
ATOM 710 O O . THR A 1 85 ? -12.160 5.995 6.541 1.00 87.06 85 THR A O 1
ATOM 713 N N . SER A 1 86 ? -10.739 7.711 6.904 1.00 68.69 86 SER A N 1
ATOM 714 C CA . SER A 1 86 ? -10.685 7.590 8.364 1.00 68.69 86 SER A CA 1
ATOM 715 C C . SER A 1 86 ? -11.966 8.019 9.047 1.00 68.69 86 SER A C 1
ATOM 717 O O . SER A 1 86 ? -12.784 8.762 8.460 1.00 68.69 86 SER A O 1
#